Protein AF-M1EJX2-F1 (afdb_monomer)

Mean predicted aligned error: 22.36 Å

Structure (mmCIF, N/CA/C/O backbone):
data_AF-M1EJX2-F1
#
_entry.id   AF-M1EJX2-F1
#
loop_
_atom_site.group_PDB
_atom_site.id
_atom_site.type_symbol
_atom_site.label_atom_id
_atom_site.label_alt_id
_atom_site.label_comp_id
_atom_site.label_asym_id
_atom_site.label_entity_id
_atom_site.label_seq_id
_atom_site.pdbx_PDB_ins_code
_atom_site.Cartn_x
_atom_site.Cartn_y
_atom_site.Cartn_z
_atom_site.occupancy
_atom_site.B_iso_or_equiv
_atom_site.auth_seq_id
_atom_site.auth_comp_id
_atom_site.auth_asym_id
_atom_site.auth_atom_id
_atom_site.pdbx_PDB_model_num
ATOM 1 N N . LYS A 1 1 ? -11.694 24.797 -27.356 1.00 43.84 1 LYS A N 1
ATOM 2 C CA . LYS A 1 1 ? -10.336 24.901 -26.769 1.00 43.84 1 LYS A CA 1
ATOM 3 C C . LYS A 1 1 ? -10.485 24.539 -25.301 1.00 43.84 1 LYS A C 1
ATOM 5 O O . LYS A 1 1 ? -11.316 25.156 -24.654 1.00 43.84 1 LYS A O 1
ATOM 10 N N . SER A 1 2 ? -9.887 23.424 -24.880 1.00 54.16 2 SER A N 1
ATOM 11 C CA . SER A 1 2 ? -10.261 22.687 -23.665 1.00 54.16 2 SER A CA 1
ATOM 12 C C . SER A 1 2 ? -9.616 23.250 -22.403 1.00 54.16 2 SER A C 1
ATOM 14 O O . SER A 1 2 ? -8.434 23.588 -22.429 1.00 54.16 2 SER A O 1
ATOM 16 N N . ASP A 1 3 ? -10.342 23.187 -21.287 1.00 61.38 3 ASP A N 1
ATOM 17 C CA . ASP A 1 3 ? -9.904 23.541 -19.924 1.00 61.38 3 ASP A CA 1
ATOM 18 C C . ASP A 1 3 ? -8.640 22.802 -19.428 1.00 61.38 3 ASP A C 1
ATOM 20 O O . ASP A 1 3 ? -8.084 23.132 -18.381 1.00 61.38 3 ASP A O 1
ATOM 24 N N . LEU A 1 4 ? -8.138 21.831 -20.198 1.00 56.25 4 LEU A N 1
ATOM 25 C CA . LEU A 1 4 ? -6.904 21.096 -19.933 1.00 56.25 4 LEU A CA 1
ATOM 26 C C . LEU A 1 4 ? -5.631 21.957 -20.084 1.00 56.25 4 LEU A C 1
ATOM 28 O O . LEU A 1 4 ? -4.673 21.736 -19.348 1.00 56.25 4 LEU A O 1
ATOM 32 N N . GLU A 1 5 ? -5.616 22.967 -20.966 1.00 59.22 5 GLU A N 1
ATOM 33 C CA . GLU A 1 5 ? -4.431 23.831 -21.165 1.00 59.22 5 GLU A CA 1
ATOM 34 C C . GLU A 1 5 ? -4.192 24.798 -19.994 1.00 59.22 5 GLU A C 1
ATOM 36 O O . GLU A 1 5 ? -3.046 25.117 -19.681 1.00 59.22 5 GLU A O 1
ATOM 41 N N . ASN A 1 6 ? -5.249 25.205 -19.279 1.00 55.62 6 ASN A N 1
ATOM 42 C CA . ASN A 1 6 ? -5.119 26.079 -18.108 1.00 55.62 6 ASN A CA 1
ATOM 43 C C . ASN A 1 6 ? -4.643 25.336 -16.849 1.00 55.62 6 ASN A C 1
ATOM 45 O O . ASN A 1 6 ? -4.113 25.966 -15.937 1.00 55.62 6 ASN A O 1
ATOM 49 N N . SER A 1 7 ? -4.789 24.006 -16.780 1.00 57.16 7 SER A N 1
ATOM 50 C CA . SER A 1 7 ? -4.384 23.233 -15.595 1.00 57.16 7 SER A CA 1
ATOM 51 C C . SER A 1 7 ? -2.887 22.891 -15.560 1.00 57.16 7 SER A C 1
ATOM 53 O O . SER A 1 7 ? -2.391 22.476 -14.511 1.00 57.16 7 SER A O 1
ATOM 55 N N . VAL A 1 8 ? -2.170 23.029 -16.680 1.00 58.66 8 VAL A N 1
ATOM 56 C CA . VAL A 1 8 ? -0.764 22.598 -16.810 1.00 58.66 8 VAL A CA 1
ATOM 57 C C . VAL A 1 8 ? 0.229 23.705 -16.446 1.00 58.66 8 VAL A C 1
ATOM 59 O O . VAL A 1 8 ? 1.373 23.420 -16.092 1.00 58.66 8 VAL A O 1
ATOM 62 N N . MET A 1 9 ? -0.193 24.970 -16.442 1.00 60.81 9 MET A N 1
ATOM 63 C CA . MET A 1 9 ? 0.686 26.070 -16.061 1.00 60.81 9 MET A CA 1
ATOM 64 C C . MET A 1 9 ? 0.488 26.456 -14.589 1.00 60.81 9 MET A C 1
ATOM 66 O O . MET A 1 9 ? -0.562 26.947 -14.198 1.00 60.81 9 MET A O 1
ATOM 70 N N . GLN A 1 10 ? 1.568 26.324 -13.808 1.00 62.53 10 GLN A N 1
ATOM 71 C CA . GLN A 1 10 ? 1.804 26.966 -12.500 1.00 62.53 10 GLN A CA 1
ATOM 72 C C . GLN A 1 10 ? 1.442 26.211 -11.205 1.00 62.53 10 GLN A C 1
ATOM 74 O O . GLN A 1 10 ? 0.934 26.804 -10.254 1.00 62.53 10 GLN A O 1
ATOM 79 N N . LYS A 1 11 ? 1.862 24.951 -11.049 1.00 66.94 11 LYS A N 1
ATOM 80 C CA . LYS A 1 11 ? 2.135 24.423 -9.695 1.00 66.94 11 LYS A CA 1
ATOM 81 C C . LYS A 1 11 ? 3.609 24.060 -9.537 1.00 66.94 11 LYS A C 1
ATOM 83 O O . LYS A 1 11 ? 4.006 22.920 -9.741 1.00 66.94 11 LYS A O 1
ATOM 88 N N . LYS A 1 12 ? 4.433 25.048 -9.152 1.00 75.69 12 LYS A N 1
ATOM 89 C CA . LYS A 1 12 ? 5.777 24.783 -8.612 1.00 75.69 12 LYS A CA 1
ATOM 90 C C . LYS A 1 12 ? 5.613 23.979 -7.322 1.00 75.69 12 LYS A C 1
ATOM 92 O O . LYS A 1 12 ? 5.038 24.473 -6.354 1.00 75.69 12 LYS A O 1
ATOM 97 N N . ILE A 1 13 ? 6.107 22.747 -7.314 1.00 73.25 13 ILE A N 1
ATOM 98 C CA . ILE A 1 13 ? 6.165 21.921 -6.107 1.00 73.25 13 ILE A CA 1
ATOM 99 C C . ILE A 1 13 ? 7.192 22.557 -5.164 1.00 73.25 13 ILE A C 1
ATOM 101 O O . ILE A 1 13 ? 8.334 22.803 -5.551 1.00 73.25 13 ILE A O 1
ATOM 105 N N . LYS A 1 14 ? 6.781 22.865 -3.931 1.00 78.81 14 LYS A N 1
ATOM 106 C CA . LYS A 1 14 ? 7.661 23.438 -2.908 1.00 78.81 14 LYS A CA 1
ATOM 107 C C . LYS A 1 14 ? 8.299 22.299 -2.119 1.00 78.81 14 LYS A C 1
ATOM 109 O O . LYS A 1 14 ? 7.642 21.694 -1.282 1.00 78.81 14 LYS A O 1
ATOM 114 N N . ILE A 1 15 ? 9.562 22.003 -2.411 1.00 76.44 15 ILE A N 1
ATOM 115 C CA . ILE A 1 15 ? 10.356 21.023 -1.661 1.00 76.44 15 ILE A CA 1
ATOM 116 C C . ILE A 1 15 ? 10.914 21.731 -0.413 1.00 76.44 15 ILE A C 1
ATOM 118 O O . ILE A 1 15 ? 11.634 22.723 -0.567 1.00 76.44 15 ILE A O 1
ATOM 122 N N . PRO A 1 16 ? 10.582 21.296 0.817 1.00 68.94 16 PRO A N 1
ATOM 123 C CA . PRO A 1 16 ? 11.201 21.833 2.024 1.00 68.94 16 PRO A CA 1
ATOM 124 C C . PRO A 1 16 ? 12.701 21.525 2.020 1.00 68.94 16 PRO A C 1
ATOM 126 O O . PRO A 1 16 ? 13.099 20.388 1.771 1.00 68.94 16 PRO A O 1
ATOM 129 N N . LYS A 1 17 ? 13.543 22.529 2.293 1.00 77.25 17 LYS A N 1
ATOM 130 C CA . LYS A 1 17 ? 14.983 22.305 2.457 1.00 77.25 17 LYS A CA 1
ATOM 131 C C . LYS A 1 17 ? 15.214 21.540 3.759 1.00 77.25 17 LYS A C 1
ATOM 133 O O . LYS A 1 17 ? 14.884 22.054 4.824 1.00 77.25 17 LYS A O 1
ATOM 138 N N . LEU A 1 18 ? 15.784 20.342 3.671 1.00 62.56 18 LEU A N 1
ATOM 139 C CA . LEU A 1 18 ? 16.271 19.610 4.837 1.00 62.56 18 LEU A CA 1
ATOM 140 C C . LEU A 1 18 ? 17.678 20.119 5.163 1.00 62.56 18 LEU A C 1
ATOM 142 O O . LEU A 1 18 ? 18.593 19.975 4.355 1.00 62.56 18 LEU A O 1
ATOM 146 N N . SER A 1 19 ? 17.840 20.758 6.319 1.00 64.56 19 SER A N 1
ATOM 147 C CA . SER A 1 19 ? 19.155 21.042 6.891 1.00 64.56 19 SER A CA 1
ATOM 148 C C . SER A 1 19 ? 19.699 19.753 7.499 1.00 64.56 19 SER A C 1
ATOM 150 O O . SER A 1 19 ? 19.104 19.214 8.433 1.00 64.56 19 SER A O 1
ATOM 152 N N . LEU A 1 20 ? 20.808 19.248 6.961 1.00 57.56 20 LEU A N 1
ATOM 153 C CA . LEU A 1 20 ? 21.533 18.134 7.557 1.00 57.56 20 LEU A CA 1
ATOM 154 C C . LEU A 1 20 ? 22.293 18.669 8.777 1.00 57.56 20 LEU A C 1
ATOM 156 O O . LEU A 1 20 ? 23.393 19.197 8.644 1.00 57.56 20 LEU A O 1
ATOM 160 N N . ASN A 1 21 ? 21.681 18.571 9.955 1.00 49.16 21 ASN A N 1
ATOM 161 C CA . ASN A 1 21 ? 22.421 18.719 11.200 1.00 49.16 21 ASN A CA 1
ATOM 162 C C . ASN A 1 21 ? 23.182 17.410 11.409 1.00 49.16 21 ASN A C 1
ATOM 164 O O . ASN A 1 21 ? 22.573 16.352 11.565 1.00 49.16 21 ASN A O 1
ATOM 168 N N . HIS A 1 22 ? 24.508 17.486 11.338 1.00 49.25 22 HIS A N 1
ATOM 169 C CA . HIS A 1 22 ? 25.402 16.412 11.738 1.00 49.25 22 HIS A CA 1
ATOM 170 C C . HIS A 1 22 ? 25.195 16.192 13.242 1.00 49.25 22 HIS A C 1
ATOM 172 O O . HIS A 1 22 ? 25.614 17.014 14.052 1.00 49.25 22 HIS A O 1
ATOM 178 N N . VAL A 1 23 ? 24.448 15.150 13.605 1.00 47.47 23 VAL A N 1
ATOM 179 C CA . VAL A 1 23 ? 24.400 14.667 14.985 1.00 47.47 23 VAL A CA 1
ATOM 180 C C . VAL A 1 23 ? 25.631 13.789 15.154 1.00 47.47 23 VAL A C 1
ATOM 182 O O . VAL A 1 23 ? 25.630 12.620 14.777 1.00 47.47 23 VAL A O 1
ATOM 185 N N . GLU A 1 24 ? 26.707 14.392 15.649 1.00 50.38 24 GLU A N 1
ATOM 186 C CA . GLU A 1 24 ? 27.653 13.656 16.478 1.00 50.38 24 GLU A CA 1
ATOM 187 C C . GLU A 1 24 ? 26.942 13.429 17.816 1.00 50.38 24 GLU A C 1
ATOM 189 O O . GLU A 1 24 ? 26.688 14.380 18.553 1.00 50.38 24 GLU A O 1
ATOM 194 N N . GLU A 1 25 ? 26.556 12.188 18.104 1.00 44.09 25 GLU A N 1
ATOM 195 C CA . GLU A 1 25 ? 26.157 11.783 19.451 1.00 44.09 25 GLU A CA 1
ATOM 196 C C . GLU A 1 25 ? 26.972 10.548 19.830 1.00 44.09 25 GLU A C 1
ATOM 198 O O . GLU A 1 25 ? 26.697 9.414 19.439 1.00 44.09 25 GLU A O 1
ATOM 203 N N . ASP A 1 26 ? 28.057 10.848 20.533 1.00 46.94 26 ASP A N 1
ATOM 204 C CA . ASP A 1 26 ? 28.767 9.969 21.446 1.00 46.94 26 ASP A CA 1
ATOM 205 C C . ASP A 1 26 ? 27.804 9.581 22.587 1.00 46.94 26 ASP A C 1
ATOM 207 O O . ASP A 1 26 ? 27.190 10.467 23.185 1.00 46.94 26 ASP A O 1
ATOM 211 N N . GLY A 1 27 ? 27.627 8.287 22.888 1.00 43.12 27 GLY A N 1
ATOM 212 C CA . GLY A 1 27 ? 26.783 7.893 24.024 1.00 43.12 27 GLY A CA 1
ATOM 213 C C . GLY A 1 27 ? 26.267 6.452 24.075 1.00 43.12 27 GLY A C 1
ATOM 214 O O . GLY A 1 27 ? 25.229 6.130 23.511 1.00 43.12 27 GLY A O 1
ATOM 215 N N . GLU A 1 28 ? 26.941 5.649 24.902 1.00 38.72 28 GLU A N 1
ATOM 216 C CA . GLU A 1 28 ? 26.424 4.506 25.680 1.00 38.72 28 GLU A CA 1
ATOM 217 C C . GLU A 1 28 ? 26.205 3.143 24.991 1.00 38.72 28 GLU A C 1
ATOM 219 O O . GLU A 1 28 ? 25.128 2.756 24.539 1.00 38.72 28 GLU A O 1
ATOM 224 N N . VAL A 1 29 ? 27.256 2.322 25.097 1.00 51.75 29 VAL A N 1
ATOM 225 C CA . VAL A 1 29 ? 27.189 0.856 25.092 1.00 51.75 29 VAL A CA 1
ATOM 226 C C . VAL A 1 29 ? 26.299 0.392 26.250 1.00 51.75 29 VAL A C 1
ATOM 228 O O . VAL A 1 29 ? 26.693 0.460 27.413 1.00 51.75 29 VAL A O 1
ATOM 231 N N . LYS A 1 30 ? 25.108 -0.123 25.936 1.00 46.47 30 LYS A N 1
ATOM 232 C CA . LYS A 1 30 ? 24.305 -0.922 26.867 1.00 46.47 30 LYS A CA 1
ATOM 233 C C . LYS A 1 30 ? 24.549 -2.406 26.611 1.00 46.47 30 LYS A C 1
ATOM 235 O O . LYS A 1 30 ? 23.986 -2.992 25.692 1.00 46.47 30 LYS A O 1
ATOM 240 N N . ASP A 1 31 ? 25.402 -2.979 27.452 1.00 53.78 31 ASP A N 1
ATOM 241 C CA . ASP A 1 31 ? 25.505 -4.412 27.711 1.00 53.78 31 ASP A CA 1
ATOM 242 C C . ASP A 1 31 ? 24.206 -4.899 28.382 1.00 53.78 31 ASP A C 1
ATOM 244 O O . ASP A 1 31 ? 23.825 -4.404 29.444 1.00 53.78 31 ASP A O 1
ATOM 248 N N . TYR A 1 32 ? 23.499 -5.828 27.737 1.00 49.12 32 TYR A N 1
ATOM 249 C CA . TYR A 1 32 ? 22.378 -6.564 28.323 1.00 49.12 32 TYR A CA 1
ATOM 250 C C . TYR A 1 32 ? 22.567 -8.060 28.043 1.00 49.12 32 TYR A C 1
ATOM 252 O O . TYR A 1 32 ? 22.144 -8.569 27.010 1.00 49.12 32 TYR A O 1
ATOM 260 N N . GLY A 1 33 ? 23.234 -8.728 28.987 1.00 42.31 33 GLY A N 1
ATOM 261 C CA . GLY A 1 33 ? 22.844 -10.014 29.580 1.00 42.31 33 GLY A CA 1
ATOM 262 C C . GLY A 1 33 ? 22.311 -11.123 28.668 1.00 42.31 33 GLY A C 1
ATOM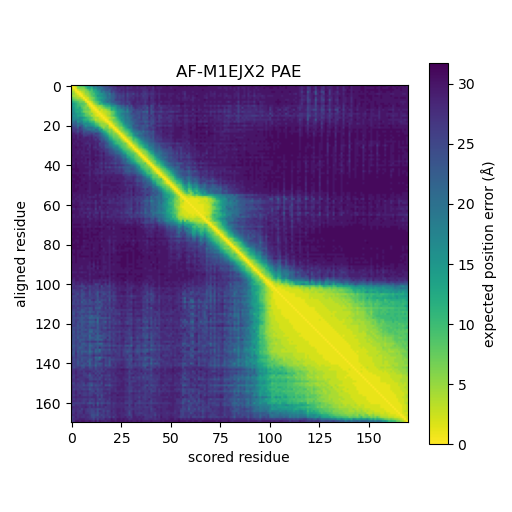 263 O O . GLY A 1 33 ? 21.114 -11.213 28.432 1.00 42.31 33 GLY A O 1
ATOM 264 N N . ASP A 1 34 ? 23.233 -11.991 28.256 1.00 46.66 34 ASP A N 1
ATOM 265 C CA . ASP A 1 34 ? 23.202 -13.462 28.336 1.00 46.66 34 ASP A CA 1
ATOM 266 C C . ASP A 1 34 ? 21.827 -14.163 28.475 1.00 46.66 34 ASP A C 1
ATOM 268 O O . ASP A 1 34 ? 21.300 -14.330 29.576 1.00 46.66 34 ASP A O 1
ATOM 272 N N 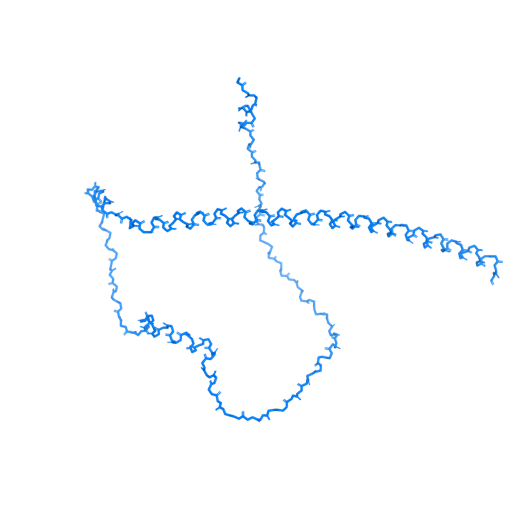. GLU A 1 35 ? 21.299 -14.679 27.358 1.00 46.00 35 GLU A N 1
ATOM 273 C CA . GLU A 1 35 ? 20.359 -15.806 27.367 1.00 46.00 35 GLU A CA 1
ATOM 274 C C . GLU A 1 35 ? 20.957 -16.980 26.571 1.00 46.00 35 GLU A C 1
ATOM 276 O O . GLU A 1 35 ? 20.992 -16.992 25.337 1.00 46.00 35 GLU A O 1
ATOM 281 N N . ASP A 1 36 ? 21.445 -17.970 27.323 1.00 49.44 36 ASP A N 1
ATOM 282 C CA . ASP A 1 36 ? 22.013 -19.253 26.902 1.00 49.44 36 ASP A CA 1
ATOM 283 C C . ASP A 1 36 ? 21.010 -20.094 26.081 1.00 49.44 36 ASP A C 1
ATOM 285 O O . ASP A 1 36 ? 20.339 -21.002 26.578 1.00 49.44 36 ASP A O 1
ATOM 289 N N . LEU A 1 37 ? 20.901 -19.816 24.781 1.00 49.78 37 LEU A N 1
ATOM 290 C CA . LEU A 1 37 ? 20.287 -20.722 23.809 1.00 49.78 37 LEU A CA 1
ATOM 291 C C . LEU A 1 37 ? 21.358 -21.687 23.292 1.00 49.78 37 LEU A C 1
ATOM 293 O O . LEU A 1 37 ? 21.954 -21.493 22.234 1.00 49.78 37 LEU A O 1
ATOM 297 N N . GLN A 1 38 ? 21.585 -22.746 24.072 1.00 43.81 38 GLN A N 1
ATOM 298 C CA . GLN A 1 38 ? 22.472 -23.877 23.791 1.00 43.81 38 GLN A CA 1
ATOM 299 C C . GLN A 1 38 ? 22.296 -24.443 22.369 1.00 43.81 38 GLN A C 1
ATOM 301 O O . GLN A 1 38 ? 21.546 -25.396 22.128 1.00 43.81 38 GLN A O 1
ATOM 306 N N . LEU A 1 39 ? 23.060 -23.910 21.416 1.00 51.28 39 LEU A N 1
ATOM 307 C CA . LEU A 1 39 ? 23.266 -24.498 20.097 1.00 51.28 39 LEU A CA 1
ATOM 308 C C . LEU A 1 39 ? 24.147 -25.740 20.267 1.00 51.28 39 LEU A C 1
ATOM 310 O O . LEU A 1 39 ? 25.377 -25.681 20.335 1.00 51.28 39 LEU A O 1
ATOM 314 N N . ARG A 1 40 ? 23.502 -26.901 20.394 1.00 49.66 40 ARG A N 1
ATOM 315 C CA . ARG A 1 40 ? 24.182 -28.193 20.523 1.00 49.66 40 ARG A CA 1
ATOM 316 C C . ARG A 1 40 ? 24.920 -28.519 19.223 1.00 49.66 40 ARG A C 1
ATOM 318 O O . ARG A 1 40 ? 24.331 -28.973 18.247 1.00 49.66 40 ARG A O 1
ATOM 325 N N . HIS A 1 41 ? 26.232 -28.307 19.240 1.00 47.56 41 HIS A N 1
ATOM 326 C CA . HIS A 1 41 ? 27.167 -28.732 18.207 1.00 47.56 41 HIS A CA 1
ATOM 327 C C . HIS A 1 41 ? 27.157 -30.262 18.067 1.00 47.56 41 HIS A C 1
ATOM 329 O O . HIS A 1 41 ? 27.724 -30.980 18.892 1.00 47.56 41 HIS A O 1
ATOM 335 N N . ILE A 1 42 ? 26.549 -30.780 17.000 1.00 48.50 42 ILE A N 1
ATOM 336 C CA . ILE A 1 42 ? 26.750 -32.174 16.595 1.00 48.50 42 ILE A CA 1
ATOM 337 C C . ILE A 1 42 ? 28.140 -32.269 15.957 1.00 48.50 42 ILE A C 1
ATOM 339 O O . ILE A 1 42 ? 28.340 -31.897 14.803 1.00 48.50 42 ILE A O 1
ATOM 343 N N . LYS A 1 43 ? 29.115 -32.781 16.713 1.00 53.44 43 LYS A N 1
ATOM 344 C CA . LYS A 1 43 ? 30.392 -33.251 16.162 1.00 53.44 43 LYS A CA 1
ATOM 345 C C . LYS A 1 43 ? 30.144 -34.572 15.430 1.00 53.44 43 LYS A C 1
ATOM 347 O O . LYS A 1 43 ? 29.825 -35.572 16.069 1.00 53.44 43 LYS A O 1
ATOM 352 N N . ARG A 1 44 ? 30.308 -34.598 14.104 1.00 51.81 44 ARG A N 1
ATOM 353 C CA . ARG A 1 44 ? 30.458 -35.847 13.335 1.00 51.81 44 ARG A CA 1
ATOM 354 C C . ARG A 1 44 ? 31.942 -36.019 12.974 1.00 51.81 44 ARG A C 1
ATOM 356 O O . ARG A 1 44 ? 32.573 -35.012 12.663 1.00 51.81 44 ARG A O 1
ATOM 363 N N . PRO A 1 45 ? 32.526 -37.228 13.072 1.00 50.81 45 PRO A N 1
ATOM 364 C CA . PRO A 1 45 ? 33.973 -37.385 13.069 1.00 50.81 45 PRO A CA 1
ATOM 365 C C . PRO A 1 45 ? 34.574 -37.227 11.669 1.00 50.81 45 PRO A C 1
ATOM 367 O O . PRO A 1 45 ? 34.070 -37.777 10.691 1.00 50.81 45 PRO A O 1
ATOM 370 N N . GLU A 1 46 ? 35.686 -36.498 11.647 1.00 62.53 46 GLU A N 1
ATOM 371 C CA . GLU A 1 46 ? 36.716 -36.423 10.612 1.00 62.53 46 GLU A CA 1
ATOM 372 C C . GLU A 1 46 ? 37.231 -37.805 10.178 1.00 62.53 46 GLU A C 1
ATOM 374 O O . GLU A 1 46 ? 37.487 -38.670 11.019 1.00 62.53 46 GLU A O 1
ATOM 379 N N . GLY A 1 47 ? 37.476 -37.978 8.872 1.00 48.00 47 GLY A N 1
ATOM 380 C CA . GLY A 1 47 ? 38.364 -39.040 8.391 1.00 48.00 47 GLY A CA 1
ATOM 381 C C . GLY A 1 47 ? 38.141 -39.551 6.966 1.00 48.00 47 GLY A C 1
ATOM 382 O O . GLY A 1 47 ? 37.604 -40.643 6.800 1.00 48.00 47 GLY A O 1
ATOM 383 N N . ARG A 1 48 ? 38.666 -38.839 5.952 1.00 44.22 48 ARG A N 1
ATOM 384 C CA . ARG A 1 48 ? 39.557 -39.388 4.891 1.00 44.22 48 ARG A CA 1
ATOM 385 C C . ARG A 1 48 ? 40.026 -38.287 3.917 1.00 44.22 48 ARG A C 1
ATOM 387 O O . ARG A 1 48 ? 39.231 -37.500 3.424 1.00 44.22 48 ARG A O 1
ATOM 394 N N . LYS A 1 49 ? 41.344 -38.259 3.679 1.00 50.53 49 LYS A N 1
ATOM 395 C CA . LYS A 1 49 ? 42.115 -37.335 2.817 1.00 50.53 49 LYS A CA 1
ATOM 396 C C . LYS A 1 49 ? 41.947 -37.639 1.302 1.00 50.53 49 LYS A C 1
ATOM 398 O O . LYS A 1 49 ? 41.257 -38.594 0.961 1.00 50.53 49 LYS A O 1
ATOM 403 N N . PRO A 1 50 ? 42.716 -36.991 0.403 1.00 49.69 50 PRO A N 1
ATOM 404 C CA . PRO A 1 50 ? 42.506 -35.672 -0.187 1.00 49.69 50 PRO A CA 1
ATOM 405 C C . PRO A 1 50 ? 42.238 -35.831 -1.698 1.00 49.69 50 PRO A C 1
ATOM 407 O O . PRO A 1 50 ? 43.067 -36.369 -2.424 1.00 49.69 50 PRO A O 1
ATOM 410 N N . SER A 1 51 ? 41.090 -35.385 -2.199 1.00 43.25 51 SER A N 1
ATOM 411 C CA . SER A 1 51 ? 40.743 -35.558 -3.615 1.00 43.25 51 SER A CA 1
ATOM 412 C C . SER A 1 51 ? 40.151 -34.264 -4.171 1.00 43.25 51 SER A C 1
ATOM 414 O O . SER A 1 51 ? 39.067 -33.835 -3.790 1.00 43.25 51 SER A O 1
ATOM 416 N N . GLU A 1 52 ? 40.967 -33.606 -5.000 1.00 50.97 52 GLU A N 1
ATOM 417 C CA . GLU A 1 52 ? 40.601 -32.813 -6.187 1.00 50.97 52 GLU A CA 1
ATOM 418 C 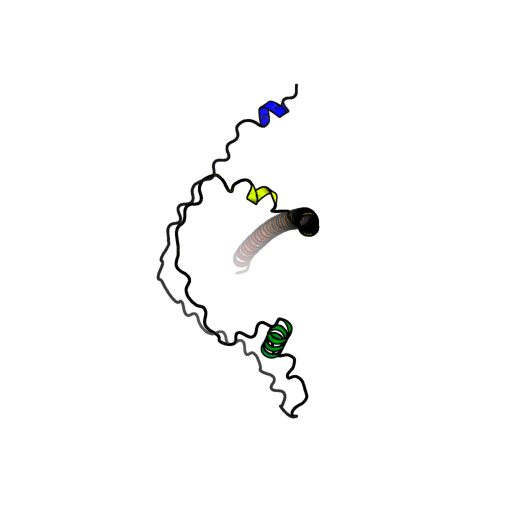C . GLU A 1 52 ? 39.426 -31.824 -6.092 1.00 50.97 52 GLU A C 1
ATOM 420 O O . GLU A 1 52 ? 38.684 -31.616 -7.047 1.00 50.97 52 GLU A O 1
ATOM 425 N N . ALA A 1 53 ? 39.287 -31.115 -4.972 1.00 49.34 53 ALA A N 1
ATOM 426 C CA . ALA A 1 53 ? 38.369 -29.974 -4.870 1.00 49.34 53 ALA A CA 1
ATOM 427 C C . ALA A 1 53 ? 39.081 -28.611 -4.778 1.00 49.34 53 ALA A C 1
ATOM 429 O O . ALA A 1 53 ? 38.440 -27.602 -4.482 1.00 49.34 53 ALA A O 1
ATOM 430 N N . ALA A 1 54 ? 40.380 -28.541 -5.096 1.00 53.22 54 ALA A N 1
ATOM 431 C CA . ALA A 1 54 ? 41.155 -27.290 -5.113 1.00 53.22 54 ALA A CA 1
ATOM 432 C C . ALA A 1 54 ? 40.726 -26.298 -6.220 1.00 53.22 54 ALA A C 1
ATOM 434 O O . ALA A 1 54 ? 41.310 -25.230 -6.369 1.00 53.22 54 ALA A O 1
ATOM 435 N N . HIS A 1 55 ? 39.681 -26.615 -6.987 1.00 56.66 55 HIS A N 1
ATOM 436 C CA . HIS A 1 55 ? 39.138 -25.753 -8.035 1.00 56.66 55 HIS A CA 1
ATOM 437 C C . HIS A 1 55 ? 37.885 -24.971 -7.629 1.00 56.66 55 HIS A C 1
ATOM 439 O O . HIS A 1 55 ? 37.257 -24.377 -8.504 1.00 56.66 55 HIS A O 1
ATOM 445 N N . LYS A 1 56 ? 37.527 -24.946 -6.338 1.00 64.19 56 LYS A N 1
ATOM 446 C CA . LYS A 1 56 ? 36.368 -24.182 -5.838 1.00 64.19 56 LYS A CA 1
ATOM 447 C C . LYS A 1 56 ? 36.726 -22.892 -5.095 1.00 64.19 56 LYS A C 1
ATOM 449 O O . LYS A 1 56 ? 35.823 -22.120 -4.797 1.00 64.19 56 LYS A O 1
ATOM 454 N N . SER A 1 57 ? 38.004 -22.649 -4.787 1.00 75.44 57 SER A N 1
ATOM 455 C CA . SER A 1 57 ? 38.410 -21.381 -4.169 1.00 75.44 57 SER A CA 1
ATOM 456 C C . SER A 1 57 ? 38.234 -20.241 -5.167 1.00 75.44 57 SER A C 1
ATOM 458 O O . SER A 1 57 ? 38.663 -20.352 -6.317 1.00 75.44 57 SER A O 1
ATOM 460 N N . ILE A 1 58 ? 37.635 -19.145 -4.704 1.00 76.94 58 ILE A N 1
ATOM 461 C CA . ILE A 1 58 ? 37.506 -17.887 -5.447 1.00 76.94 58 ILE A CA 1
ATOM 462 C C . ILE A 1 58 ? 38.878 -17.449 -5.976 1.00 76.94 58 ILE A C 1
ATOM 464 O O . ILE A 1 58 ? 38.989 -17.058 -7.130 1.00 76.94 58 ILE A O 1
ATOM 468 N N . GLU A 1 59 ? 39.940 -17.640 -5.197 1.00 82.69 59 GLU A N 1
ATOM 469 C CA . GLU A 1 59 ? 41.319 -17.329 -5.588 1.00 82.69 59 GLU A CA 1
ATOM 470 C C . GLU A 1 59 ? 41.784 -18.129 -6.820 1.00 82.69 59 GLU A C 1
ATOM 472 O O . GLU A 1 59 ? 42.385 -17.585 -7.743 1.00 82.69 59 GLU A O 1
ATOM 477 N N . ALA A 1 60 ? 41.411 -19.409 -6.915 1.00 84.38 60 ALA A N 1
ATOM 478 C CA . ALA A 1 60 ? 41.720 -20.248 -8.076 1.00 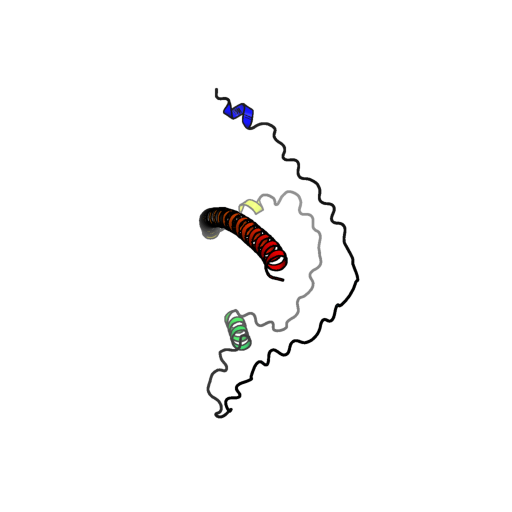84.38 60 ALA A CA 1
ATOM 479 C C . ALA A 1 60 ? 40.880 -19.889 -9.316 1.00 84.38 60 ALA A C 1
ATOM 481 O O . ALA A 1 60 ? 41.226 -20.266 -10.440 1.00 84.38 60 ALA A O 1
ATOM 482 N N . VAL A 1 61 ? 39.741 -19.219 -9.127 1.00 83.94 61 VAL A N 1
ATOM 483 C CA . VAL A 1 61 ? 38.924 -18.667 -10.217 1.00 83.94 61 VAL A CA 1
ATOM 484 C C . VAL A 1 61 ? 39.517 -17.338 -10.689 1.00 83.94 61 VAL A C 1
ATOM 486 O O . VAL A 1 61 ? 39.688 -17.159 -11.893 1.00 83.94 61 VAL A O 1
ATOM 489 N N . VAL A 1 62 ? 39.926 -16.469 -9.759 1.00 83.62 62 VAL A N 1
ATOM 490 C CA . VAL A 1 62 ? 40.590 -15.185 -10.041 1.00 83.62 62 VAL A CA 1
ATOM 491 C C . VAL A 1 62 ? 41.893 -15.398 -10.814 1.00 83.62 62 VAL A C 1
ATOM 493 O O . VAL A 1 62 ? 42.026 -14.862 -11.909 1.00 83.62 62 VAL A O 1
ATOM 496 N N . ALA A 1 63 ? 42.778 -16.291 -10.360 1.00 83.38 63 ALA A N 1
ATOM 497 C CA . ALA A 1 63 ? 44.043 -16.569 -11.050 1.00 83.38 63 ALA A CA 1
ATOM 498 C C . ALA A 1 63 ? 43.853 -17.097 -12.489 1.00 83.38 63 ALA A C 1
ATOM 500 O O . ALA A 1 63 ? 44.679 -16.868 -13.374 1.00 83.38 63 ALA A O 1
ATOM 501 N N . ARG A 1 64 ? 42.752 -17.818 -12.755 1.00 85.12 64 ARG A N 1
ATOM 502 C CA . ARG A 1 64 ? 42.417 -18.292 -14.108 1.00 85.12 64 ARG A CA 1
ATOM 503 C C . ARG A 1 64 ? 41.873 -17.173 -14.990 1.00 85.12 64 ARG A C 1
ATOM 505 O O . ARG A 1 64 ? 42.244 -17.116 -16.159 1.00 85.12 64 ARG A O 1
ATOM 512 N N . LEU A 1 65 ? 41.049 -16.287 -14.435 1.00 83.56 65 LEU A N 1
ATOM 513 C CA . LEU A 1 65 ? 40.550 -15.098 -15.126 1.00 83.56 65 LEU A CA 1
ATOM 514 C C . LEU A 1 65 ? 41.684 -14.131 -15.468 1.00 83.56 65 LEU A C 1
ATOM 516 O O . LEU A 1 65 ? 41.769 -13.688 -16.606 1.00 83.56 65 LEU A O 1
ATOM 520 N N . GLU A 1 66 ? 42.597 -13.860 -14.539 1.00 84.06 66 GLU A N 1
ATOM 521 C CA . GLU A 1 66 ? 43.773 -13.013 -14.786 1.00 84.06 66 GLU A CA 1
ATOM 522 C C . GLU A 1 66 ? 44.654 -13.587 -15.904 1.00 84.06 66 GLU A C 1
ATOM 524 O O . GLU A 1 66 ? 45.070 -12.865 -16.812 1.00 84.06 66 GLU A O 1
ATOM 529 N N . LYS A 1 67 ? 44.854 -14.913 -15.902 1.00 79.06 67 LYS A N 1
ATOM 530 C CA . LYS A 1 67 ? 45.612 -15.623 -16.939 1.00 79.06 67 LYS A CA 1
ATOM 531 C C . LYS A 1 67 ? 44.911 -15.632 -18.303 1.00 79.06 67 LYS A C 1
ATOM 533 O O . LYS A 1 67 ? 45.591 -15.558 -19.322 1.00 79.06 67 LYS A O 1
ATOM 538 N N . GLN A 1 68 ? 43.581 -15.732 -18.339 1.00 74.88 68 GLN A N 1
ATOM 539 C CA . GLN A 1 68 ? 42.799 -15.706 -19.582 1.00 74.88 68 GLN A CA 1
ATOM 540 C C . GLN A 1 68 ? 42.662 -14.285 -20.150 1.00 74.88 68 GLN A C 1
ATOM 542 O O . GLN A 1 68 ? 42.623 -14.120 -21.366 1.00 74.88 68 GLN A O 1
ATOM 547 N N . ASN A 1 69 ? 42.637 -13.268 -19.287 1.00 75.19 69 ASN A N 1
ATOM 548 C CA . ASN A 1 69 ? 42.483 -11.866 -19.679 1.00 75.19 69 ASN A CA 1
ATOM 549 C C . ASN A 1 69 ? 43.816 -11.169 -19.995 1.00 75.19 69 ASN A C 1
ATOM 551 O O . ASN A 1 69 ? 43.815 -9.989 -20.329 1.00 75.19 69 ASN A O 1
ATOM 555 N N . GLY A 1 70 ? 44.955 -11.864 -19.885 1.00 59.94 70 GLY A N 1
ATOM 556 C CA . GLY A 1 70 ? 46.272 -11.291 -20.187 1.00 59.94 70 GLY A CA 1
ATOM 557 C C . GLY A 1 70 ? 46.691 -10.149 -19.253 1.00 59.94 70 GLY A C 1
ATOM 558 O O . GLY A 1 70 ? 47.684 -9.478 -19.517 1.00 59.94 70 GLY A O 1
ATOM 559 N N . LEU A 1 71 ? 45.974 -9.941 -18.145 1.00 60.97 71 LEU A N 1
ATOM 560 C CA . LEU A 1 71 ? 46.248 -8.900 -17.155 1.00 60.97 71 LEU A CA 1
ATOM 561 C C . LEU A 1 71 ? 47.254 -9.415 -16.126 1.00 60.97 71 LEU A C 1
ATOM 563 O O . LEU A 1 71 ? 47.002 -9.456 -14.926 1.00 60.97 71 LEU A O 1
ATOM 567 N N . SER 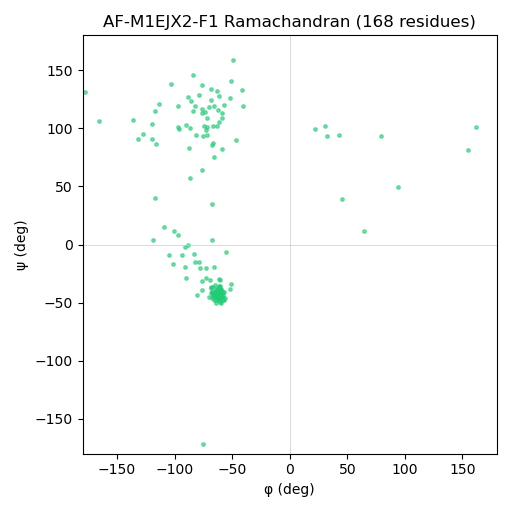A 1 72 ? 48.413 -9.842 -16.609 1.00 53.25 72 SER A N 1
ATOM 568 C CA . SER A 1 72 ? 49.566 -10.034 -15.743 1.00 53.25 72 SER A CA 1
ATOM 569 C C . SER A 1 72 ? 50.053 -8.641 -15.342 1.00 53.25 72 SER A C 1
ATOM 571 O O . SER A 1 72 ? 50.733 -7.980 -16.128 1.00 53.25 72 SER A O 1
ATOM 573 N N . LEU A 1 73 ? 49.713 -8.194 -14.128 1.00 54.53 73 LEU A N 1
ATOM 574 C CA . LEU A 1 73 ? 50.351 -7.053 -13.466 1.00 54.53 73 LEU A CA 1
ATOM 575 C C . LEU A 1 73 ? 51.814 -7.421 -13.164 1.00 54.53 73 LEU A C 1
ATOM 577 O O . LEU A 1 73 ? 52.190 -7.758 -12.045 1.00 54.53 73 LEU A O 1
ATOM 581 N N . GLY A 1 74 ? 52.633 -7.420 -14.208 1.00 44.19 74 GLY A N 1
ATOM 582 C CA . GLY A 1 74 ? 54.052 -7.723 -14.175 1.00 44.19 74 GLY A CA 1
ATOM 583 C C . GLY A 1 74 ? 54.832 -6.513 -14.657 1.00 44.19 74 GLY A C 1
ATOM 584 O O . GLY A 1 74 ? 55.049 -6.361 -15.848 1.00 44.19 74 GLY A O 1
ATOM 585 N N . HIS A 1 75 ? 55.208 -5.653 -13.710 1.00 48.44 75 HIS A N 1
ATOM 586 C CA . HIS A 1 75 ? 56.479 -4.922 -13.678 1.00 48.44 75 HIS A CA 1
ATOM 587 C C . HIS A 1 75 ? 57.101 -4.516 -15.039 1.00 48.44 75 HIS A C 1
ATOM 589 O O . HIS A 1 75 ? 57.934 -5.241 -15.573 1.00 48.44 75 HIS A O 1
ATOM 595 N N . SER A 1 76 ? 56.821 -3.303 -15.530 1.00 35.59 76 SER A N 1
ATOM 596 C CA . SER A 1 76 ? 57.835 -2.491 -16.231 1.00 35.59 76 SER A CA 1
ATOM 597 C C . SER A 1 76 ? 57.383 -1.033 -16.392 1.00 35.59 76 SER A C 1
ATOM 599 O O . SER A 1 76 ? 56.498 -0.732 -17.185 1.00 35.59 76 SER A O 1
ATOM 601 N N . THR A 1 77 ? 58.000 -0.160 -15.593 1.00 43.09 77 THR A N 1
ATOM 602 C CA . THR A 1 77 ? 58.344 1.254 -15.858 1.00 43.09 77 THR A CA 1
ATOM 603 C C . THR A 1 77 ? 57.429 2.067 -16.790 1.00 43.09 77 THR A C 1
ATOM 605 O O . THR A 1 77 ? 57.564 2.024 -18.010 1.00 43.09 77 THR A O 1
ATOM 608 N N . CYS A 1 78 ? 56.588 2.906 -16.186 1.00 35.28 78 CYS A N 1
ATOM 609 C CA . CYS A 1 78 ? 55.929 4.045 -16.827 1.00 35.28 78 CYS A CA 1
ATOM 610 C C . CYS A 1 78 ? 56.870 5.266 -16.759 1.00 35.28 78 CYS A C 1
ATOM 612 O O . CYS A 1 78 ? 57.271 5.599 -15.639 1.00 35.28 78 CYS A O 1
ATOM 614 N N . PRO A 1 79 ? 57.255 5.929 -17.868 1.00 50.66 79 PRO A N 1
ATOM 615 C CA . PRO A 1 79 ? 57.830 7.257 -17.785 1.00 50.66 79 PRO A CA 1
ATOM 616 C C . PRO A 1 79 ? 56.721 8.314 -17.833 1.00 50.66 79 PRO A C 1
ATOM 618 O O . PRO A 1 79 ? 55.853 8.330 -18.701 1.00 50.66 79 PRO A O 1
ATOM 621 N N . GLU A 1 80 ? 56.793 9.165 -16.822 1.00 51.59 80 GLU A N 1
ATOM 622 C CA . GLU A 1 80 ? 56.236 10.502 -16.682 1.00 51.59 80 GLU A CA 1
ATOM 623 C C . GLU A 1 80 ? 56.362 11.325 -17.975 1.00 51.59 80 GLU A C 1
ATOM 625 O O . GLU A 1 80 ? 57.471 11.595 -18.425 1.00 51.59 80 GLU A O 1
ATOM 630 N N . GLU A 1 81 ? 55.238 11.750 -18.557 1.00 46.25 81 GLU A N 1
ATOM 631 C CA . GLU A 1 81 ? 55.222 12.748 -19.630 1.00 46.25 81 GLU A CA 1
ATOM 632 C C . GLU A 1 81 ? 54.463 13.991 -19.150 1.00 46.25 81 GLU A C 1
ATOM 634 O O . GLU A 1 81 ? 53.277 13.977 -18.811 1.00 46.25 81 GLU A O 1
ATOM 639 N N . VAL A 1 82 ? 55.261 15.047 -19.066 1.00 47.03 82 VAL A N 1
ATOM 640 C CA . VAL A 1 82 ? 55.020 16.439 -18.709 1.00 47.03 82 VAL A CA 1
ATOM 641 C C . VAL A 1 82 ? 53.727 17.003 -19.310 1.00 47.03 82 VAL A C 1
ATOM 643 O O . VAL A 1 82 ? 53.473 16.914 -20.508 1.00 47.03 82 VAL A O 1
ATOM 646 N N . PHE A 1 83 ? 52.945 17.678 -18.465 1.00 48.16 83 PHE A N 1
ATOM 647 C CA . PHE A 1 83 ? 51.788 18.490 -18.839 1.00 48.16 83 PHE A CA 1
ATOM 648 C C . PHE A 1 83 ? 52.253 19.711 -19.655 1.00 48.16 83 PHE A C 1
ATOM 650 O O . PHE A 1 83 ? 52.548 20.770 -19.100 1.00 48.16 83 PHE A O 1
ATOM 657 N N . VAL A 1 84 ? 52.376 19.562 -20.977 1.00 48.72 84 VAL A N 1
ATOM 658 C CA . VAL A 1 84 ? 52.547 20.696 -21.894 1.00 48.72 84 VAL A CA 1
ATOM 659 C C . VAL A 1 84 ? 51.161 21.208 -22.264 1.00 48.72 84 VAL A C 1
ATOM 661 O O . VAL A 1 84 ? 50.467 20.652 -23.112 1.00 48.72 84 VAL A O 1
ATOM 664 N N . GLU A 1 85 ? 50.764 22.290 -21.603 1.00 50.41 85 GLU A N 1
ATOM 665 C CA . GLU A 1 85 ? 49.644 23.138 -21.995 1.00 50.41 85 GLU A CA 1
ATOM 666 C C . GLU A 1 85 ? 50.010 23.857 -23.305 1.00 50.41 85 GLU A C 1
ATOM 668 O O . GLU A 1 85 ? 50.545 24.964 -23.316 1.00 50.41 85 GLU A O 1
ATOM 673 N N . ALA A 1 86 ? 49.767 23.192 -24.432 1.00 41.44 86 ALA A N 1
ATOM 674 C CA . ALA A 1 86 ? 49.672 23.838 -25.731 1.00 41.44 86 ALA A CA 1
ATOM 675 C C . ALA A 1 86 ? 48.185 24.059 -26.010 1.00 41.44 86 ALA A C 1
ATOM 677 O O . ALA A 1 86 ? 47.471 23.128 -26.366 1.00 41.44 86 ALA A O 1
ATOM 678 N N . SER A 1 87 ? 47.715 25.288 -25.805 1.00 56.69 87 SER A N 1
ATOM 679 C CA . SER A 1 87 ? 46.410 25.731 -26.299 1.00 56.69 87 SER A CA 1
ATOM 680 C C . SER A 1 87 ? 46.393 25.570 -27.824 1.00 56.69 87 SER A C 1
ATOM 682 O O . SER A 1 87 ? 47.168 26.270 -28.490 1.00 56.69 87 SER A O 1
ATOM 684 N N . PRO A 1 88 ? 45.583 24.667 -28.413 1.00 46.41 88 PRO A N 1
ATOM 685 C CA . PRO A 1 88 ? 45.404 24.678 -29.845 1.00 46.41 88 PRO A CA 1
ATOM 686 C C . PRO A 1 88 ? 44.411 25.794 -30.157 1.00 46.41 88 PRO A C 1
ATOM 688 O O . PRO A 1 88 ? 43.339 25.907 -29.556 1.00 46.41 88 PRO A O 1
ATOM 691 N N . GLY A 1 89 ? 44.809 26.656 -31.089 1.00 43.12 89 GLY A N 1
ATOM 692 C CA . GLY A 1 89 ? 43.918 27.620 -31.710 1.00 43.12 89 GLY A CA 1
ATOM 693 C C . GLY A 1 89 ? 42.635 26.950 -32.200 1.00 43.12 89 GLY A C 1
ATOM 694 O O . GLY A 1 89 ? 42.571 25.742 -32.414 1.00 43.12 89 GLY A O 1
ATOM 695 N N . MET A 1 90 ? 41.605 27.769 -32.368 1.00 54.06 90 MET A N 1
ATOM 696 C CA . MET A 1 90 ? 40.233 27.404 -32.729 1.00 54.06 90 MET A CA 1
ATOM 697 C C . MET A 1 90 ? 40.098 26.849 -34.169 1.00 54.06 90 MET A C 1
ATOM 699 O O . MET A 1 90 ? 39.103 27.114 -34.833 1.00 54.06 90 MET A O 1
ATOM 703 N N . GLU A 1 91 ? 41.090 26.109 -34.664 1.00 48.00 91 GLU A N 1
ATOM 704 C CA . GLU A 1 91 ? 41.203 25.620 -36.045 1.00 48.00 91 GLU A CA 1
ATOM 705 C C . GLU A 1 91 ? 41.217 24.082 -36.142 1.00 48.00 91 GLU A C 1
ATOM 707 O O . GLU A 1 91 ? 41.306 23.547 -37.238 1.00 48.00 91 GLU A O 1
ATOM 712 N N . ASP A 1 92 ? 41.049 23.364 -35.024 1.00 49.22 92 ASP A N 1
ATOM 713 C CA . ASP A 1 92 ? 40.858 21.901 -34.995 1.00 49.22 92 ASP A CA 1
ATOM 714 C C . ASP A 1 92 ? 39.480 21.518 -34.424 1.00 49.22 92 ASP A C 1
ATOM 716 O O . ASP A 1 92 ? 39.326 20.600 -33.625 1.00 49.22 92 ASP A O 1
ATOM 720 N N . MET A 1 93 ? 38.450 22.285 -34.790 1.00 53.09 93 MET A N 1
ATOM 721 C CA . MET A 1 93 ? 37.048 21.924 -34.528 1.00 53.09 93 MET A CA 1
ATOM 722 C C . MET A 1 93 ? 36.421 21.131 -35.689 1.00 53.09 93 MET A C 1
ATOM 724 O O . MET A 1 93 ? 35.289 20.690 -35.542 1.00 53.09 93 MET A O 1
ATOM 728 N N . ASP A 1 94 ? 37.167 20.903 -36.780 1.00 50.31 94 ASP A N 1
ATOM 729 C CA . ASP A 1 94 ? 36.772 20.063 -37.929 1.00 50.31 94 ASP A CA 1
ATOM 730 C C . ASP A 1 94 ? 37.277 18.603 -37.800 1.00 50.31 94 ASP A C 1
ATOM 732 O O . ASP A 1 94 ? 36.900 17.725 -38.573 1.00 50.31 94 ASP A O 1
ATOM 736 N N . SER A 1 95 ? 38.132 18.294 -36.815 1.00 51.44 95 SER A N 1
ATOM 737 C CA . SER A 1 95 ? 38.586 16.915 -36.527 1.00 51.44 95 SER A CA 1
ATOM 738 C C . SER A 1 95 ? 37.592 16.138 -35.648 1.00 51.44 95 SER A C 1
ATOM 740 O O . SER A 1 95 ? 37.687 14.921 -35.477 1.00 51.44 95 SER A O 1
ATOM 742 N N . LEU A 1 96 ? 36.563 16.820 -35.128 1.00 54.12 96 LEU A N 1
ATOM 743 C CA . LEU A 1 96 ? 35.451 16.185 -34.419 1.00 54.12 96 LEU A CA 1
ATOM 744 C C . LEU A 1 96 ? 34.427 15.546 -35.380 1.00 54.12 96 LEU A C 1
ATOM 746 O O . LEU A 1 96 ? 33.621 14.722 -34.945 1.00 54.12 96 LEU A O 1
ATOM 750 N N . GLU A 1 97 ? 34.462 15.877 -36.677 1.00 49.53 97 GLU A N 1
ATOM 751 C CA . GLU A 1 97 ? 33.587 15.270 -37.690 1.00 49.53 97 GLU A CA 1
ATOM 752 C C . GLU A 1 97 ? 33.854 13.764 -37.910 1.00 49.53 97 GLU A C 1
ATOM 754 O O . GLU A 1 97 ? 32.968 13.064 -38.404 1.00 49.53 97 GLU A O 1
ATOM 759 N N . ASP A 1 98 ? 35.025 13.241 -37.518 1.00 54.47 98 ASP A N 1
ATOM 760 C CA . ASP A 1 98 ? 35.407 11.827 -37.707 1.00 54.47 98 ASP A CA 1
ATOM 761 C C . ASP A 1 98 ? 35.167 10.945 -36.465 1.00 54.47 98 ASP A C 1
ATOM 763 O O . ASP A 1 98 ? 35.527 9.767 -36.423 1.00 54.47 98 ASP A O 1
ATOM 767 N N . ALA A 1 99 ? 34.498 11.468 -35.432 1.00 59.78 99 ALA A N 1
ATOM 768 C CA . ALA A 1 99 ? 34.044 10.662 -34.299 1.00 59.78 99 ALA A CA 1
ATOM 769 C C . ALA A 1 99 ? 32.795 9.839 -34.680 1.00 59.78 99 ALA A C 1
ATOM 771 O O . ALA A 1 99 ? 31.699 10.020 -34.140 1.00 59.78 99 ALA A O 1
ATOM 772 N N . VAL A 1 100 ? 32.943 8.914 -35.632 1.00 76.44 100 VAL A N 1
ATOM 773 C CA . VAL A 1 100 ? 31.873 8.000 -36.041 1.00 76.44 100 VAL A CA 1
ATOM 774 C C . VAL A 1 100 ? 31.667 6.973 -34.934 1.00 76.44 100 VAL A C 1
ATOM 776 O O . VAL A 1 100 ? 32.385 5.978 -34.841 1.00 76.44 100 VAL A O 1
ATOM 779 N N . VAL A 1 101 ? 30.661 7.197 -34.084 1.00 80.38 101 VAL A N 1
ATOM 780 C CA . VAL A 1 101 ? 30.222 6.187 -33.115 1.00 80.38 101 VAL A CA 1
ATOM 781 C C . VAL A 1 101 ? 29.847 4.923 -33.894 1.00 80.38 101 VAL A C 1
ATOM 783 O O . VAL A 1 101 ? 28.936 4.974 -34.729 1.00 80.38 101 VAL A O 1
ATOM 786 N N . PRO A 1 102 ? 30.511 3.778 -33.644 1.00 89.50 102 PRO A N 1
ATOM 787 C CA . PRO A 1 102 ? 30.191 2.540 -34.332 1.00 89.50 102 PRO A CA 1
ATOM 788 C C . PRO A 1 102 ? 28.695 2.233 -34.232 1.00 89.50 102 PRO A C 1
ATOM 790 O O . PRO A 1 102 ? 28.136 2.163 -33.136 1.00 89.50 102 PRO A O 1
ATOM 793 N N . ARG A 1 103 ? 28.043 2.015 -35.381 1.00 89.56 103 ARG A N 1
ATOM 794 C CA . ARG A 1 103 ? 26.587 1.790 -35.482 1.00 89.56 103 ARG A CA 1
ATOM 795 C C . ARG A 1 103 ? 26.075 0.707 -34.524 1.00 89.56 103 ARG A C 1
ATOM 797 O O . ARG A 1 103 ? 24.988 0.843 -33.973 1.00 89.56 103 ARG A O 1
ATOM 804 N N . ALA A 1 104 ? 26.886 -0.321 -34.275 1.00 92.06 104 ALA A N 1
ATOM 805 C CA . ALA A 1 104 ? 26.579 -1.392 -33.332 1.00 92.06 104 ALA A CA 1
ATOM 806 C C . ALA A 1 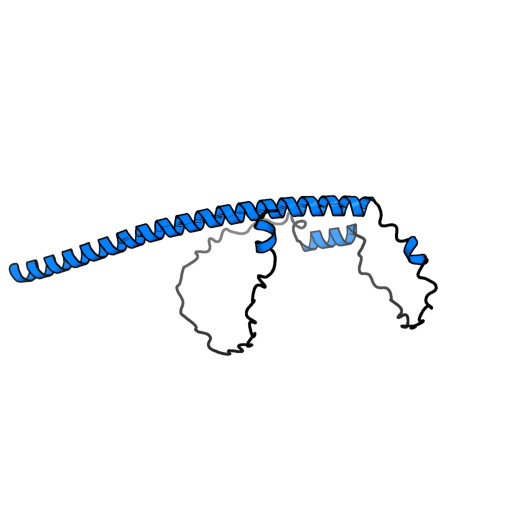104 ? 26.375 -0.894 -31.888 1.00 92.06 104 ALA A C 1
ATOM 808 O O . ALA A 1 104 ? 25.436 -1.339 -31.231 1.00 92.06 104 ALA A O 1
ATOM 809 N N . LEU A 1 105 ? 27.194 0.057 -31.415 1.00 94.75 105 LEU A N 1
ATOM 810 C CA . LEU A 1 105 ? 27.080 0.616 -30.061 1.00 94.75 105 LEU A CA 1
ATOM 811 C C . LEU A 1 105 ? 25.809 1.457 -29.907 1.00 94.75 105 LEU A C 1
ATOM 813 O O . LEU A 1 105 ? 25.149 1.404 -28.873 1.00 94.75 105 LEU A O 1
ATOM 817 N N . TYR A 1 106 ? 25.427 2.200 -30.950 1.00 94.06 106 TYR A N 1
ATOM 818 C CA . TYR A 1 106 ? 24.176 2.960 -30.957 1.00 94.06 106 TYR A CA 1
ATOM 819 C C . TYR A 1 106 ? 22.944 2.042 -30.922 1.00 94.06 106 TYR A C 1
ATOM 821 O O . TYR A 1 106 ? 22.017 2.259 -30.140 1.00 94.06 106 TYR A O 1
ATOM 829 N N . GLU A 1 107 ? 22.940 0.984 -31.736 1.00 95.75 107 GLU A N 1
ATOM 830 C CA . GLU A 1 107 ? 21.864 -0.012 -31.737 1.00 95.75 107 GLU A CA 1
ATOM 831 C C . GLU A 1 107 ? 21.767 -0.753 -30.397 1.00 95.75 107 GLU A C 1
ATOM 833 O O . GLU A 1 107 ? 20.668 -1.035 -29.919 1.00 95.75 107 GLU A O 1
ATOM 838 N N . GLU A 1 108 ? 22.901 -1.055 -29.769 1.00 96.94 108 GLU A N 1
ATOM 839 C CA . GLU A 1 108 ? 22.945 -1.655 -28.439 1.00 96.94 108 GLU A CA 1
ATOM 840 C C . GLU A 1 108 ? 22.412 -0.709 -27.359 1.00 96.94 108 GLU A C 1
ATOM 842 O O . GLU A 1 108 ? 21.582 -1.124 -26.550 1.00 96.94 108 GLU A O 1
ATOM 847 N N . LEU A 1 109 ? 22.792 0.570 -27.389 1.00 97.25 109 LEU A N 1
ATOM 848 C CA . LEU A 1 109 ? 22.252 1.583 -26.481 1.00 97.25 109 LEU A CA 1
ATOM 849 C C . LEU A 1 109 ? 20.725 1.693 -26.597 1.00 97.25 109 LEU A C 1
ATOM 851 O O . LEU A 1 109 ? 20.035 1.748 -25.580 1.00 97.25 109 LEU A O 1
ATOM 855 N N . LEU A 1 110 ? 20.189 1.680 -27.821 1.00 97.62 110 LEU A N 1
ATOM 856 C CA . LEU A 1 110 ? 18.744 1.694 -28.058 1.00 97.62 110 LEU A CA 1
ATOM 857 C C . LEU A 1 110 ? 18.048 0.465 -27.463 1.00 97.62 110 LEU A C 1
ATOM 859 O O . LEU A 1 110 ? 17.021 0.619 -26.799 1.00 97.62 110 LEU A O 1
ATOM 863 N N . ARG A 1 111 ? 18.603 -0.738 -27.664 1.00 98.44 111 ARG A N 1
ATOM 864 C CA . ARG A 1 111 ? 18.058 -1.971 -27.069 1.00 98.44 111 ARG A CA 1
ATOM 865 C C . ARG A 1 111 ? 18.102 -1.922 -25.543 1.00 98.44 111 ARG A C 1
ATOM 867 O O . ARG A 1 111 ? 17.094 -2.217 -24.908 1.00 98.44 111 ARG A O 1
ATOM 874 N N . ASN A 1 112 ? 19.221 -1.485 -24.966 1.00 98.38 112 ASN A N 1
ATOM 875 C CA . ASN A 1 112 ? 19.376 -1.343 -23.517 1.00 98.38 112 ASN A CA 1
ATOM 876 C C . ASN A 1 112 ? 18.374 -0.341 -22.938 1.00 98.38 112 ASN A C 1
ATOM 878 O O . ASN A 1 112 ? 17.739 -0.620 -21.925 1.00 98.38 112 ASN A O 1
ATOM 882 N N . TYR A 1 113 ? 18.173 0.801 -23.598 1.00 98.50 113 TYR A N 1
ATOM 883 C CA . TYR A 1 113 ? 17.185 1.783 -23.160 1.00 98.50 113 TYR A CA 1
ATOM 884 C C . TYR A 1 113 ? 15.756 1.227 -23.224 1.00 98.50 113 TYR A C 1
ATOM 886 O O . TYR A 1 113 ? 14.975 1.422 -22.294 1.00 98.50 113 TYR A O 1
ATOM 894 N N . GLN A 1 114 ? 15.406 0.499 -24.288 1.00 98.56 114 GLN A N 1
ATOM 895 C CA . GLN A 1 114 ? 14.094 -0.149 -24.408 1.00 98.56 114 GLN A CA 1
ATOM 896 C C . GLN A 1 114 ? 13.872 -1.195 -23.313 1.00 98.56 114 GLN A C 1
ATOM 898 O O . GLN A 1 114 ? 12.833 -1.169 -22.651 1.00 98.56 114 GLN A O 1
ATOM 903 N N . GLN A 1 115 ? 14.863 -2.052 -23.070 1.00 98.69 115 GLN A N 1
ATOM 904 C CA . GLN A 1 115 ? 14.819 -3.027 -21.985 1.00 98.69 115 GLN A CA 1
ATOM 905 C C . GLN A 1 115 ? 14.663 -2.329 -20.629 1.00 98.69 115 GLN A C 1
ATOM 907 O O . GLN A 1 115 ? 13.789 -2.692 -19.845 1.00 98.69 115 GLN A O 1
ATOM 912 N N . GLN A 1 116 ? 15.424 -1.264 -20.374 1.00 98.69 116 GLN A N 1
ATOM 913 C CA . GLN A 1 116 ? 15.305 -0.494 -19.138 1.00 98.69 116 GLN A CA 1
ATOM 914 C C . GLN A 1 116 ? 13.900 0.111 -18.970 1.00 98.69 116 GLN A C 1
ATOM 916 O O . GLN A 1 116 ? 13.356 0.119 -17.867 1.00 98.69 116 GLN A O 1
ATOM 921 N N . GLN A 1 117 ? 13.267 0.591 -20.045 1.00 98.69 117 GLN A N 1
ATOM 922 C CA . GLN A 1 117 ? 11.880 1.079 -20.003 1.00 98.69 117 GLN A CA 1
ATOM 923 C C . GLN A 1 117 ? 10.872 -0.038 -19.682 1.00 98.69 117 GLN A C 1
ATOM 925 O O . GLN A 1 117 ? 9.859 0.200 -19.017 1.00 98.69 117 GLN A O 1
ATOM 930 N N . GLU A 1 118 ? 11.115 -1.261 -20.147 1.00 98.69 118 GLU A N 1
ATOM 931 C CA . GLU A 1 118 ? 10.304 -2.436 -19.810 1.00 98.69 118 GLU A CA 1
ATOM 932 C C . GLU A 1 118 ? 10.481 -2.858 -18.354 1.00 98.69 118 GLU A C 1
ATOM 934 O O . GLU A 1 118 ? 9.482 -3.044 -17.655 1.00 98.69 118 GLU A O 1
ATOM 939 N N . GLU A 1 119 ? 11.720 -2.911 -17.872 1.00 98.62 119 GLU A N 1
ATOM 940 C CA . GLU A 1 119 ? 12.038 -3.181 -16.470 1.00 98.62 119 GLU A CA 1
ATOM 941 C C . GLU A 1 119 ? 11.382 -2.143 -15.556 1.00 98.62 119 GLU A C 1
ATOM 943 O O . GLU A 1 119 ? 10.667 -2.503 -14.622 1.00 98.62 119 GLU A O 1
ATOM 948 N N . MET A 1 120 ? 11.503 -0.852 -15.877 1.00 98.69 120 MET A N 1
ATOM 949 C CA . MET A 1 120 ? 10.842 0.217 -15.124 1.00 98.69 120 MET A CA 1
ATOM 950 C C . MET A 1 120 ? 9.318 0.043 -15.082 1.00 98.69 120 MET A C 1
ATOM 952 O O . MET A 1 120 ? 8.706 0.226 -14.027 1.00 98.69 120 MET A O 1
ATOM 956 N N . ARG A 1 121 ? 8.688 -0.364 -16.194 1.00 98.75 121 ARG A N 1
ATOM 957 C CA . ARG A 1 121 ? 7.249 -0.682 -16.213 1.00 98.75 121 ARG A CA 1
ATOM 958 C C . ARG A 1 121 ? 6.915 -1.891 -15.340 1.00 98.75 121 ARG A C 1
ATOM 960 O O . ARG A 1 121 ? 5.895 -1.854 -14.651 1.00 98.75 121 ARG A O 1
ATOM 967 N N . HIS A 1 122 ? 7.744 -2.931 -15.344 1.00 98.75 122 HIS A N 1
ATOM 968 C CA . HIS A 1 122 ? 7.552 -4.111 -14.502 1.00 98.75 122 HIS A CA 1
ATOM 969 C C . HIS A 1 122 ? 7.659 -3.759 -13.012 1.00 98.75 122 HIS A C 1
ATOM 971 O O . HIS A 1 122 ? 6.728 -4.030 -12.252 1.00 98.75 122 HIS A O 1
ATOM 977 N N . LEU A 1 123 ? 8.721 -3.050 -12.608 1.00 98.81 123 LEU A N 1
ATOM 978 C CA . LEU A 1 123 ? 8.894 -2.584 -11.229 1.00 98.81 123 LEU A CA 1
ATOM 979 C C . LEU A 1 123 ? 7.714 -1.716 -10.772 1.00 98.81 123 LEU A C 1
ATOM 981 O O . LEU A 1 123 ? 7.229 -1.863 -9.649 1.00 98.81 123 LEU A O 1
ATOM 985 N N . GLN A 1 124 ? 7.201 -0.836 -11.638 1.00 98.75 124 GLN A N 1
ATOM 986 C CA . GLN A 1 124 ? 6.032 -0.011 -11.326 1.00 98.75 124 GLN A CA 1
ATOM 987 C C . GLN A 1 124 ? 4.789 -0.869 -11.022 1.00 98.75 124 GLN A C 1
ATOM 989 O O . GLN A 1 124 ? 4.037 -0.568 -10.090 1.00 98.75 124 GLN A O 1
ATOM 994 N N . GLN A 1 125 ? 4.569 -1.943 -11.786 1.00 98.81 125 GLN A N 1
ATOM 995 C CA . GLN A 1 125 ? 3.448 -2.862 -11.577 1.00 98.81 125 GLN A CA 1
ATOM 996 C C . GLN A 1 125 ? 3.602 -3.664 -10.280 1.00 98.81 125 GLN A C 1
ATOM 998 O O . GLN A 1 125 ? 2.631 -3.812 -9.532 1.00 98.81 125 GLN A O 1
ATOM 1003 N N . GLU A 1 126 ? 4.807 -4.146 -9.977 1.00 98.81 126 GLU A N 1
ATOM 1004 C CA . GLU A 1 126 ? 5.096 -4.867 -8.732 1.00 98.81 126 GLU A CA 1
ATOM 1005 C C . GLU A 1 126 ? 4.947 -3.976 -7.498 1.00 98.81 126 GLU A C 1
ATOM 1007 O O . GLU A 1 126 ? 4.355 -4.390 -6.492 1.00 98.81 126 GLU A O 1
ATOM 1012 N N . LEU A 1 127 ? 5.409 -2.728 -7.588 1.00 98.88 127 LEU A N 1
ATOM 1013 C CA . LEU A 1 127 ? 5.228 -1.736 -6.535 1.00 98.88 127 LEU A CA 1
ATOM 1014 C C . LEU A 1 127 ? 3.738 -1.489 -6.276 1.00 98.88 127 LEU A C 1
ATOM 1016 O O . LEU A 1 127 ? 3.293 -1.503 -5.128 1.00 98.88 127 LEU A O 1
ATOM 1020 N N . GLU A 1 128 ? 2.945 -1.314 -7.332 1.00 98.81 128 GLU A N 1
ATOM 1021 C CA . GLU A 1 128 ? 1.504 -1.085 -7.215 1.00 98.81 128 GLU A CA 1
ATOM 1022 C C . GLU A 1 128 ? 0.767 -2.321 -6.671 1.00 98.81 128 GLU A C 1
ATOM 1024 O O . GLU A 1 128 ? -0.147 -2.202 -5.846 1.00 98.81 128 GLU A O 1
ATOM 1029 N N . ARG A 1 129 ? 1.196 -3.528 -7.053 1.00 98.81 129 ARG A N 1
ATOM 1030 C CA . ARG A 1 129 ? 0.696 -4.782 -6.473 1.00 98.81 129 ARG A CA 1
ATOM 1031 C C . ARG A 1 129 ? 0.979 -4.845 -4.971 1.00 98.81 129 ARG A C 1
ATOM 1033 O O . ARG A 1 129 ? 0.058 -5.101 -4.190 1.00 98.81 129 ARG A O 1
ATOM 1040 N N . THR A 1 130 ? 2.213 -4.567 -4.562 1.00 98.75 130 THR A N 1
ATOM 1041 C CA . THR A 1 130 ? 2.637 -4.582 -3.151 1.00 98.75 130 THR A CA 1
ATOM 1042 C C . THR A 1 130 ? 1.905 -3.510 -2.345 1.00 98.75 130 THR A C 1
ATOM 1044 O O . THR A 1 130 ? 1.400 -3.778 -1.253 1.00 98.75 130 THR A O 1
ATOM 1047 N N . ARG A 1 131 ? 1.721 -2.313 -2.916 1.00 98.81 131 ARG A N 1
ATOM 1048 C CA . ARG A 1 131 ? 0.914 -1.242 -2.317 1.00 98.81 131 ARG A CA 1
ATOM 1049 C C . ARG A 1 131 ? -0.510 -1.713 -2.018 1.00 98.81 131 ARG A C 1
ATOM 1051 O O . ARG A 1 131 ? -1.020 -1.474 -0.923 1.00 98.81 131 ARG A O 1
ATOM 1058 N N . ARG A 1 132 ? -1.160 -2.405 -2.959 1.00 98.81 132 ARG A N 1
ATOM 1059 C CA . ARG A 1 132 ? -2.519 -2.945 -2.760 1.00 98.81 132 ARG A CA 1
ATOM 1060 C C . ARG A 1 132 ? -2.562 -3.997 -1.660 1.00 98.81 132 ARG A C 1
ATOM 1062 O O . ARG A 1 132 ? -3.498 -3.987 -0.861 1.00 98.81 132 ARG A O 1
ATOM 1069 N N . GLN A 1 133 ? -1.556 -4.865 -1.589 1.00 98.81 133 GLN A N 1
ATOM 1070 C CA . GLN A 1 133 ? -1.442 -5.863 -0.524 1.00 98.81 133 GLN A CA 1
ATOM 1071 C C . GLN A 1 133 ? -1.304 -5.203 0.852 1.00 98.81 133 GLN A C 1
ATOM 1073 O O . GLN A 1 133 ? -2.035 -5.572 1.770 1.00 98.81 133 GLN A O 1
ATOM 1078 N N . LEU A 1 134 ? -0.460 -4.176 0.984 1.00 98.88 134 LEU A N 1
ATOM 1079 C CA . LEU A 1 134 ? -0.308 -3.420 2.233 1.00 98.88 134 LEU A CA 1
ATOM 1080 C C . LEU A 1 134 ? -1.615 -2.743 2.662 1.00 98.88 134 LEU A C 1
ATOM 1082 O O . LEU A 1 134 ? -1.997 -2.817 3.828 1.00 98.88 134 LEU A O 1
ATOM 1086 N N . VAL A 1 135 ? -2.360 -2.151 1.722 1.00 98.81 135 VAL A N 1
ATOM 1087 C CA . VAL A 1 135 ? -3.681 -1.564 2.016 1.00 98.81 135 VAL A CA 1
ATOM 1088 C C . VAL A 1 135 ? -4.661 -2.624 2.524 1.00 98.81 135 VAL A C 1
ATOM 1090 O O . VAL A 1 135 ? -5.430 -2.364 3.450 1.00 98.81 135 VAL A O 1
ATOM 1093 N N . GLN A 1 136 ? -4.647 -3.827 1.951 1.00 98.81 136 GLN A N 1
ATOM 1094 C CA . GLN A 1 136 ? -5.485 -4.927 2.432 1.00 98.81 136 GLN A CA 1
ATOM 1095 C C . GLN A 1 136 ? -5.054 -5.422 3.817 1.00 98.81 136 GLN A C 1
ATOM 1097 O O . GLN A 1 136 ? -5.913 -5.667 4.662 1.00 98.81 136 GLN A O 1
ATOM 1102 N N . GLN A 1 137 ? -3.750 -5.529 4.081 1.00 98.75 137 GLN A N 1
ATOM 1103 C CA . GLN A 1 137 ? -3.246 -5.885 5.409 1.00 98.75 137 GLN A CA 1
ATOM 1104 C C . GLN A 1 137 ? -3.645 -4.845 6.461 1.00 98.75 137 GLN A C 1
ATOM 1106 O O . GLN A 1 137 ? -4.125 -5.219 7.528 1.00 98.75 137 GLN A O 1
ATOM 1111 N N . ALA A 1 138 ? -3.554 -3.553 6.142 1.00 98.50 138 ALA A N 1
ATOM 1112 C CA . ALA A 1 138 ? -4.001 -2.485 7.034 1.00 98.50 138 ALA A CA 1
ATOM 1113 C C . ALA A 1 138 ? -5.506 -2.580 7.351 1.00 98.50 138 ALA A C 1
ATOM 1115 O O . ALA A 1 138 ? -5.911 -2.367 8.494 1.00 98.50 138 ALA A O 1
ATOM 1116 N N . LYS A 1 139 ? -6.342 -2.955 6.370 1.00 98.56 139 LYS A N 1
ATOM 1117 C CA . LYS A 1 139 ? -7.774 -3.215 6.605 1.00 98.56 139 LYS A CA 1
ATOM 1118 C C . LYS A 1 139 ? -7.990 -4.384 7.568 1.00 98.56 139 LYS A C 1
ATOM 1120 O O . LYS A 1 139 ? -8.721 -4.220 8.538 1.00 98.56 139 LYS A O 1
ATOM 1125 N N . LYS A 1 140 ? -7.299 -5.511 7.360 1.00 98.44 140 LYS A N 1
ATOM 1126 C CA . LYS A 1 140 ? -7.371 -6.669 8.270 1.00 98.44 140 LYS A CA 1
ATOM 1127 C C . LYS A 1 140 ? -6.929 -6.311 9.690 1.00 98.44 140 LYS A C 1
ATOM 1129 O O . LYS A 1 140 ? -7.580 -6.691 10.653 1.00 98.44 140 LYS A O 1
ATOM 1134 N N . LEU A 1 141 ? -5.854 -5.535 9.838 1.00 98.50 141 LEU A N 1
ATOM 1135 C CA . LEU A 1 141 ? -5.397 -5.063 11.149 1.00 98.50 141 LEU A CA 1
ATOM 1136 C C . LEU A 1 141 ? -6.439 -4.184 11.848 1.00 98.50 141 LEU A C 1
ATOM 1138 O O . LEU A 1 141 ? -6.618 -4.300 13.058 1.00 98.50 141 LEU A O 1
ATOM 1142 N N . LYS A 1 142 ? -7.167 -3.349 11.100 1.00 98.19 142 LYS A 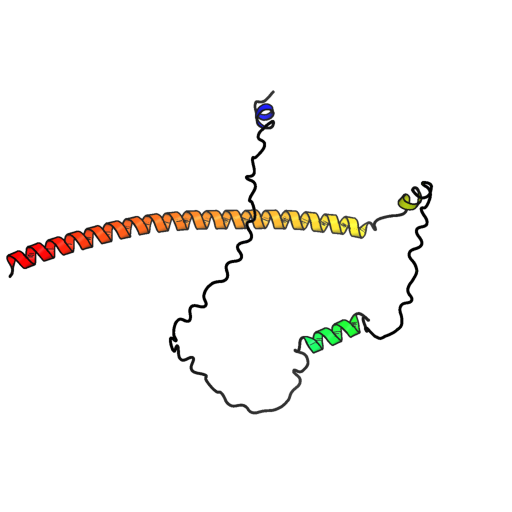N 1
ATOM 1143 C CA . LYS A 1 142 ? -8.278 -2.563 11.652 1.00 98.19 142 LYS A CA 1
ATOM 1144 C C . LYS A 1 142 ? -9.406 -3.459 12.179 1.00 98.19 142 LYS A C 1
ATOM 1146 O O . LYS A 1 142 ? -9.937 -3.180 13.249 1.00 98.19 142 LYS A O 1
ATOM 1151 N N . GLU A 1 143 ? -9.744 -4.530 11.462 1.00 97.69 143 GLU A N 1
ATOM 1152 C CA . GLU A 1 143 ? -10.738 -5.525 11.899 1.00 97.69 143 GLU A CA 1
ATOM 1153 C C . GLU A 1 143 ? -10.280 -6.254 13.172 1.00 97.69 143 GLU A C 1
ATOM 1155 O O . GLU A 1 143 ? -11.039 -6.348 14.135 1.00 97.69 143 GLU A O 1
ATOM 1160 N N . TYR A 1 144 ? -9.012 -6.678 13.239 1.00 98.38 144 TYR A N 1
ATOM 1161 C CA . TYR A 1 144 ? -8.447 -7.251 14.466 1.00 98.38 144 TYR A CA 1
ATOM 1162 C C . TYR A 1 144 ? -8.451 -6.257 15.636 1.00 98.38 144 TYR A C 1
ATOM 1164 O O . TYR A 1 144 ? -8.714 -6.653 16.769 1.00 98.38 144 TYR A O 1
ATOM 1172 N N . GLY A 1 145 ? -8.218 -4.966 15.385 1.00 97.56 145 GLY A N 1
ATOM 1173 C CA . GLY A 1 145 ? -8.330 -3.918 16.404 1.00 97.56 145 GLY A CA 1
ATOM 1174 C C . GLY A 1 145 ? -9.743 -3.782 16.989 1.00 97.56 145 GLY A C 1
ATOM 1175 O O . GLY A 1 145 ? -9.891 -3.558 18.194 1.00 97.56 145 GLY A O 1
ATOM 1176 N N . ALA A 1 146 ? -10.781 -3.978 16.168 1.00 97.94 146 ALA A N 1
ATOM 1177 C CA . ALA A 1 146 ? -12.163 -4.027 16.644 1.00 97.94 146 ALA A CA 1
ATOM 1178 C C . ALA A 1 146 ? -12.390 -5.252 17.546 1.00 97.94 146 ALA A C 1
ATOM 1180 O O . ALA A 1 146 ? -12.848 -5.099 18.676 1.00 97.94 146 ALA A O 1
ATOM 1181 N N . LEU A 1 147 ? -11.944 -6.437 17.113 1.00 98.44 147 LEU A N 1
ATOM 1182 C CA . LEU A 1 147 ? -12.044 -7.669 17.905 1.00 98.44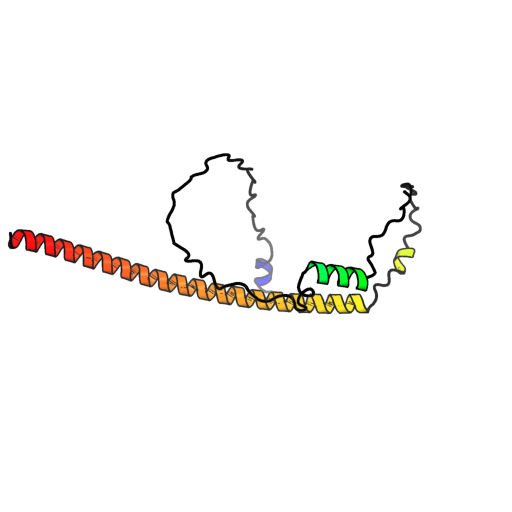 147 LEU A CA 1
ATOM 1183 C C . LEU A 1 147 ? -11.309 -7.570 19.254 1.00 98.44 147 LEU A C 1
ATOM 1185 O O . LEU A 1 147 ? -11.794 -8.059 20.273 1.00 98.44 147 LEU A O 1
ATOM 1189 N N . VAL A 1 148 ? -10.139 -6.925 19.289 1.00 98.50 148 VAL A N 1
ATOM 1190 C CA . VAL A 1 148 ? -9.396 -6.680 20.538 1.00 98.50 148 VAL A CA 1
ATOM 1191 C C . VAL A 1 148 ? -10.191 -5.778 21.488 1.00 98.50 148 VAL A C 1
ATOM 1193 O O . VAL A 1 148 ? -10.187 -6.021 22.696 1.00 98.50 148 VAL A O 1
ATOM 1196 N N . SER A 1 149 ? -10.886 -4.770 20.957 1.00 98.25 149 SER A N 1
ATOM 1197 C CA . SER A 1 149 ? -11.759 -3.895 21.750 1.00 98.25 149 SER A CA 1
ATOM 1198 C C . SER A 1 149 ? -12.934 -4.673 22.349 1.00 98.25 149 SER A C 1
ATOM 1200 O O . SER A 1 149 ? -13.138 -4.616 23.560 1.00 98.25 149 SER A O 1
ATOM 1202 N N . GLU A 1 150 ? -13.624 -5.490 21.551 1.00 98.19 150 GLU A N 1
ATOM 1203 C CA . GLU A 1 150 ? -14.716 -6.355 22.030 1.00 98.19 150 GLU A CA 1
ATOM 1204 C C . GLU A 1 150 ? -14.234 -7.351 23.100 1.00 98.19 150 GLU A C 1
ATOM 1206 O O . GLU A 1 150 ? -14.854 -7.521 24.150 1.00 98.19 150 GLU A O 1
ATOM 1211 N N . MET A 1 151 ? -13.067 -7.968 22.889 1.00 98.62 151 MET A N 1
ATOM 1212 C CA . MET A 1 151 ? -12.437 -8.857 23.872 1.00 98.62 151 MET A CA 1
ATOM 1213 C C . MET A 1 151 ? -12.128 -8.142 25.191 1.00 98.62 151 MET A C 1
ATOM 1215 O O . MET A 1 151 ? -12.225 -8.753 26.258 1.00 98.62 151 MET A O 1
ATOM 1219 N N . LYS A 1 152 ? -11.753 -6.859 25.149 1.00 98.62 152 LYS A N 1
ATOM 1220 C CA . LYS A 1 152 ? -11.542 -6.053 26.356 1.00 98.62 152 LYS A CA 1
ATOM 1221 C C . LYS A 1 152 ? -12.860 -5.809 27.090 1.00 98.62 152 LYS A C 1
ATOM 1223 O O . LYS A 1 152 ? -12.908 -6.031 28.297 1.00 98.62 152 LYS A O 1
ATOM 1228 N N . GLU A 1 153 ? -13.920 -5.436 26.376 1.00 98.50 153 GLU A N 1
ATOM 1229 C CA . GLU A 1 153 ? -15.252 -5.234 26.962 1.00 98.50 153 GLU A CA 1
ATOM 1230 C C . GLU A 1 153 ? -15.783 -6.508 27.629 1.00 98.50 153 GLU A C 1
ATOM 1232 O O . GLU A 1 153 ? -16.273 -6.458 28.757 1.00 98.50 153 GLU A O 1
ATOM 1237 N N . LEU A 1 154 ? -15.605 -7.669 26.989 1.00 98.69 154 LEU A N 1
ATOM 1238 C CA . LEU A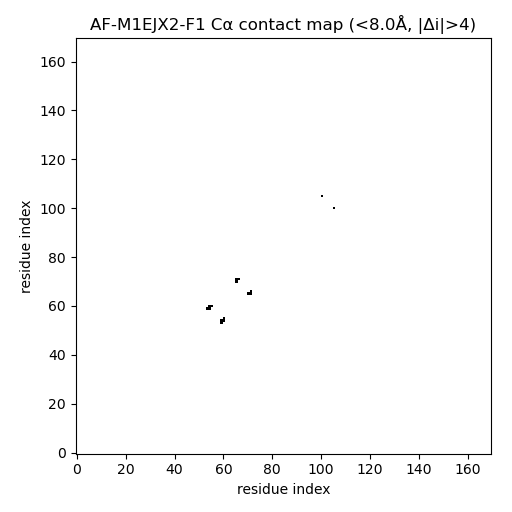 1 154 ? -15.973 -8.963 27.569 1.00 98.69 154 LEU A CA 1
ATOM 1239 C C . LEU A 1 154 ? -15.182 -9.279 28.841 1.00 98.69 154 LEU A C 1
ATOM 1241 O O . LEU A 1 154 ? -15.765 -9.748 29.820 1.00 98.69 154 LEU A O 1
ATOM 1245 N N . ARG A 1 155 ? -13.869 -9.015 28.862 1.00 98.56 155 ARG A N 1
ATOM 1246 C CA . ARG A 1 155 ? -13.051 -9.189 30.077 1.00 98.56 155 ARG A CA 1
ATOM 1247 C C . ARG A 1 155 ? -13.492 -8.249 31.193 1.00 98.56 155 ARG A C 1
ATOM 1249 O O . ARG A 1 155 ? -13.566 -8.679 32.342 1.00 98.56 155 ARG A O 1
ATOM 1256 N N . ASP A 1 156 ? -13.793 -6.996 30.869 1.00 98.62 156 ASP A N 1
ATOM 1257 C CA . ASP A 1 156 ? -14.236 -6.005 31.849 1.00 98.62 156 ASP A CA 1
ATOM 1258 C C . ASP A 1 156 ? -15.617 -6.358 32.416 1.00 98.62 156 ASP A C 1
ATOM 1260 O O . ASP A 1 156 ? -15.819 -6.276 33.629 1.00 98.62 156 ASP A O 1
ATOM 1264 N N . LEU A 1 157 ? -16.545 -6.830 31.578 1.00 98.50 157 LEU A N 1
ATOM 1265 C CA . LEU A 1 157 ? -17.832 -7.363 32.027 1.00 98.50 157 LEU A CA 1
ATOM 1266 C C . LEU A 1 157 ? -17.642 -8.585 32.929 1.00 98.50 157 LEU A C 1
ATOM 1268 O O . LEU A 1 157 ? -18.254 -8.663 33.993 1.00 98.50 157 LEU A O 1
ATOM 1272 N N . ASN A 1 158 ? -16.785 -9.525 32.526 1.00 98.19 158 ASN A N 1
ATOM 1273 C CA . ASN A 1 158 ? -16.520 -10.730 33.304 1.00 98.19 158 ASN A CA 1
ATOM 1274 C C . ASN A 1 158 ? -15.949 -10.382 34.686 1.00 98.19 158 ASN A C 1
ATOM 1276 O O . ASN A 1 158 ? -16.437 -10.896 35.687 1.00 98.19 158 ASN A O 1
ATOM 1280 N N . ARG A 1 159 ? -15.007 -9.434 34.764 1.00 98.44 159 ARG A N 1
ATOM 1281 C CA . ARG A 1 159 ? -14.478 -8.942 36.044 1.00 98.44 159 ARG A CA 1
ATOM 1282 C C . ARG A 1 159 ? -15.564 -8.320 36.919 1.00 98.44 159 ARG A C 1
ATOM 1284 O O . ARG A 1 159 ? -15.693 -8.704 38.071 1.00 98.44 159 ARG A O 1
ATOM 1291 N N . ARG A 1 160 ? -16.413 -7.451 36.360 1.00 98.19 160 ARG A N 1
ATOM 1292 C CA . ARG A 1 160 ? -17.546 -6.871 37.108 1.00 98.19 160 ARG A CA 1
ATOM 1293 C C . ARG A 1 160 ? -18.508 -7.940 37.630 1.00 98.19 160 ARG A C 1
ATOM 1295 O O . ARG A 1 160 ? -19.031 -7.809 38.732 1.00 98.19 160 ARG A O 1
ATOM 1302 N N . LEU A 1 161 ? -18.760 -8.992 36.850 1.00 98.06 161 LEU A N 1
ATOM 1303 C CA . LEU A 1 161 ? -19.584 -10.119 37.289 1.00 98.06 161 LEU A CA 1
ATOM 1304 C C . LEU A 1 161 ? -18.914 -10.899 38.422 1.00 98.06 161 LEU A C 1
ATOM 1306 O O . LEU A 1 161 ? -19.589 -11.238 39.391 1.00 98.06 161 LEU A O 1
ATOM 1310 N N . GLN A 1 162 ? -17.608 -11.153 38.326 1.00 97.62 162 GLN A N 1
ATOM 1311 C CA . GLN A 1 162 ? -16.838 -11.780 39.401 1.00 97.62 162 GLN A CA 1
ATOM 1312 C C . GLN A 1 162 ? -16.903 -10.950 40.688 1.00 97.62 162 GLN A C 1
ATOM 1314 O O . GLN A 1 162 ? -17.174 -11.519 41.741 1.00 97.62 162 GLN A O 1
ATOM 1319 N N . ASP A 1 163 ? -16.759 -9.625 40.603 1.00 97.31 163 ASP A N 1
ATOM 1320 C CA . ASP A 1 163 ? -16.865 -8.723 41.758 1.00 97.31 163 ASP A CA 1
ATOM 1321 C C . ASP A 1 163 ? -18.241 -8.841 42.438 1.00 97.31 163 ASP A C 1
ATOM 1323 O O . ASP A 1 163 ? -18.340 -8.969 43.659 1.00 97.31 163 ASP A O 1
ATOM 1327 N N . VAL A 1 164 ? -19.325 -8.862 41.652 1.00 97.19 164 VAL A N 1
ATOM 1328 C CA . VAL A 1 164 ? -20.691 -9.044 42.175 1.00 97.19 164 VAL A CA 1
ATOM 1329 C C . VAL A 1 164 ? -20.877 -10.425 42.805 1.00 97.19 164 VAL A C 1
ATOM 1331 O O . VAL A 1 164 ? -21.528 -10.539 43.844 1.00 97.19 164 VAL A O 1
ATOM 1334 N N . LEU A 1 165 ? -20.340 -11.477 42.185 1.00 96.69 165 LEU A N 1
ATOM 1335 C CA . LEU A 1 165 ? -20.435 -12.838 42.711 1.00 96.69 165 LEU A CA 1
ATOM 1336 C C . LEU A 1 165 ? -19.655 -12.992 44.017 1.00 96.69 165 LEU A C 1
ATOM 1338 O O . LEU A 1 165 ? -20.200 -13.567 44.953 1.00 96.69 165 LEU A O 1
ATOM 1342 N N . LEU A 1 166 ? -18.448 -12.431 44.115 1.00 96.00 166 LEU A N 1
ATOM 1343 C CA . LEU A 1 166 ? -17.655 -12.407 45.349 1.00 96.00 166 LEU A CA 1
ATOM 1344 C C . LEU A 1 166 ? -18.429 -11.738 46.488 1.00 96.00 166 LEU A C 1
ATOM 1346 O O . LEU A 1 166 ? -18.576 -12.316 47.558 1.00 96.00 166 LEU A O 1
ATOM 1350 N N . LEU A 1 167 ? -19.022 -10.568 46.232 1.00 94.69 167 LEU A N 1
ATOM 1351 C CA . LEU A 1 167 ? -19.840 -9.861 47.225 1.00 94.69 167 LEU A CA 1
ATOM 1352 C C . LEU A 1 167 ? -21.070 -10.656 47.687 1.00 94.69 167 LEU A C 1
ATOM 1354 O O . LEU A 1 167 ? -21.543 -10.454 48.804 1.00 94.69 167 LEU A O 1
ATOM 1358 N N . ARG A 1 168 ? -21.627 -11.521 46.830 1.00 92.88 168 ARG A N 1
ATOM 1359 C CA . ARG A 1 168 ? -22.815 -12.325 47.157 1.00 92.88 168 ARG A CA 1
ATOM 1360 C C . ARG A 1 168 ? -22.498 -13.676 47.783 1.00 92.88 168 ARG A C 1
ATOM 1362 O O . ARG A 1 168 ? -23.349 -14.194 48.500 1.00 92.88 168 ARG A O 1
ATOM 1369 N N . LEU A 1 169 ? -21.350 -14.262 47.459 1.00 89.94 169 LEU A N 1
ATOM 1370 C CA . LEU A 1 169 ? -20.999 -15.625 47.854 1.00 89.94 169 LEU A CA 1
ATOM 1371 C C . LEU A 1 169 ? -20.033 -15.688 49.043 1.00 89.94 169 LEU A C 1
ATOM 1373 O O . LEU A 1 169 ? -20.019 -16.733 49.684 1.00 89.94 169 LEU A O 1
ATOM 1377 N N . GLY A 1 170 ? -19.344 -14.588 49.383 1.00 61.31 170 GLY A N 1
ATOM 1378 C CA . GLY A 1 170 ? -18.502 -14.482 50.583 1.00 61.31 170 GLY A CA 1
ATOM 1379 C C . GLY A 1 170 ? -17.180 -15.218 50.454 1.00 61.31 170 GLY A C 1
ATOM 1380 O O . GLY A 1 170 ? -17.159 -16.435 50.729 1.00 61.31 170 GLY A O 1
#

Radius of gyration: 36.32 Å; Cα contacts (8 Å, |Δi|>4): 8; chains: 1; bounding box: 81×67×88 Å

Foldseek 3Di:
DDPVVVVPPDDDDDDDDDDPDPDPDDDDDDDDDDDDPDPDDDDDDDDDDDDDPPCPDPVNVVVVVCVVVVVPPDDDDDDDDDDDPDDDPPPCPVVVVPPPDPPVVVVVVVVVVVVVVVVVVVVVVVVVVVVVVVVVVVVVVVVVVVVVVVVVVVVVVVVVVVVVCVVVVD

Secondary structure (DSSP, 8-state):
--TTTTTSS-----PPP--------------------------PPP-----S-TT-SHHHHHHHHHHHTT-------------------TT-SSGGGG----HHHHHHHHHHHHHHHHHHHHHHHHHHHHHHHHHHHHHHHHHHHHHHHHHHHHHHHHHHHHHHHHHHH-

InterPro domains:
  IPR040391 BEN domain-containing protein 5 [PTHR14628] (1-170)

Solvent-accessible surface area (backbone atoms only — not comparable to full-atom values): 11442 Å² total; per-residue (Å²): 138,65,79,67,69,69,72,73,68,83,79,82,82,83,77,82,85,80,80,84,74,83,77,85,76,88,82,80,90,79,87,78,81,90,77,90,76,82,76,80,79,81,84,74,87,87,87,83,87,90,78,96,62,79,79,70,45,66,66,58,49,48,57,49,49,35,65,73,67,68,61,70,92,67,89,76,86,83,81,89,78,79,91,75,88,71,84,76,68,96,79,69,74,72,68,63,77,72,70,71,73,57,68,68,59,56,54,47,50,51,51,52,52,52,49,51,56,51,51,54,53,49,52,52,52,52,51,53,52,52,51,53,52,52,53,51,51,54,51,52,52,52,53,52,52,50,51,52,50,53,53,48,54,52,51,52,51,50,50,54,49,50,56,54,47,49,75,72,68,112

Organism: Mustela putorius furo (NCBI:txid9669)

Sequence (170 aa):
KSDLENSVMQKKIKIPKLSLNHVEEDGEVKDYGDEDLQLRHIKRPEGRKPSEAAHKSIEAVVARLEKQNGLSLGHSTCPEEVFVEASPGMEDMDSLEDAVVPRALYEELLRNYQQQQEEMRHLQQELERTRRQLVQQAKKLKEYGALVSEMKELRDLNRRLQDVLLLRLG

pLDDT: mean 73.18, std 22.31, range [35.28, 98.88]